Protein AF-A0A6B3EFS8-F1 (afdb_monomer_lite)

Sequence (96 aa):
GNRSFNERSVGIEHEGWIDRPQDFTEPMLRASARLTASICARYGFPPDREHIIGHVEVPGSDHTDPGPHWPWDTYMRLVRQARTEVEGTKAAVRRV

Foldseek 3Di:
DDPVCVVPADDDDADDDQPDLPSLDPVRLLVVLLVLLVVCVVPVNDLDPVRDDFQVPPPPHPDQPPHPSPPVVVSSVSNVVSNVVVVVVVVVVVVD

Radius of gyration: 14.57 Å; chains: 1; bounding box: 38×20×43 Å

pLDDT: mean 94.11, std 7.46, range [59.0, 98.81]

Structure (mmCIF, N/CA/C/O backbone):
data_AF-A0A6B3EFS8-F1
#
_entry.id   AF-A0A6B3EFS8-F1
#
loop_
_atom_site.group_PDB
_atom_site.id
_atom_site.type_symbol
_atom_site.label_atom_id
_atom_site.label_alt_id
_atom_site.label_comp_id
_atom_site.label_asym_id
_atom_site.label_entity_id
_atom_site.label_seq_id
_atom_site.pdbx_PDB_ins_code
_atom_site.Cartn_x
_atom_site.Cartn_y
_atom_site.Cartn_z
_atom_site.occupancy
_atom_site.B_iso_or_equiv
_atom_site.auth_seq_id
_atom_site.auth_comp_id
_atom_site.auth_asym_id
_atom_site.auth_atom_id
_atom_site.pdbx_PDB_model_num
ATOM 1 N N . GLY A 1 1 ? -3.469 1.635 -18.136 1.00 74.25 1 GLY A N 1
ATOM 2 C CA . GLY A 1 1 ? -4.670 1.564 -17.250 1.00 74.25 1 GLY A CA 1
ATOM 3 C C . GLY A 1 1 ? -5.824 0.744 -17.848 1.00 74.25 1 GLY A C 1
ATOM 4 O O . GLY A 1 1 ? -5.796 0.455 -19.037 1.00 74.25 1 GLY A O 1
ATOM 5 N N . ASN A 1 2 ? -6.856 0.372 -17.066 1.00 92.00 2 ASN A N 1
ATOM 6 C CA . ASN A 1 2 ? -7.967 -0.503 -17.509 1.00 92.00 2 ASN A CA 1
ATOM 7 C C . ASN A 1 2 ? -9.349 0.053 -17.111 1.00 92.00 2 ASN A C 1
ATOM 9 O O . ASN A 1 2 ? -9.694 0.089 -15.932 1.00 92.00 2 ASN A O 1
ATOM 13 N N . ARG A 1 3 ? -10.186 0.417 -18.095 1.00 91.50 3 ARG A N 1
ATOM 14 C CA . ARG A 1 3 ? -11.510 1.029 -17.857 1.00 91.50 3 ARG A CA 1
ATOM 15 C C . ARG A 1 3 ? -12.420 0.196 -16.948 1.00 91.50 3 ARG A C 1
ATOM 17 O O . ARG A 1 3 ? -13.088 0.747 -16.082 1.00 91.50 3 ARG A O 1
ATOM 24 N N . SER A 1 4 ? -12.442 -1.119 -17.141 1.00 94.38 4 SER A N 1
ATOM 25 C CA . SER A 1 4 ? -13.311 -2.015 -16.377 1.00 94.38 4 SER A CA 1
ATOM 26 C C . SER A 1 4 ? -12.930 -2.077 -14.895 1.00 94.38 4 SER A C 1
ATOM 28 O O . SER A 1 4 ? -13.802 -2.285 -14.051 1.00 94.38 4 SER A O 1
ATOM 30 N N . PHE A 1 5 ? -11.645 -1.895 -14.581 1.00 95.00 5 PHE A N 1
ATOM 31 C CA . PHE A 1 5 ? -11.166 -1.740 -13.209 1.00 95.00 5 PHE A CA 1
ATOM 32 C C . PHE A 1 5 ? -11.442 -0.329 -12.695 1.00 95.00 5 PHE A C 1
ATOM 34 O O . PHE A 1 5 ? -12.024 -0.203 -11.627 1.00 95.00 5 PHE A O 1
ATOM 41 N N . ASN A 1 6 ? -11.152 0.711 -13.485 1.00 93.12 6 ASN A N 1
ATOM 42 C CA . ASN A 1 6 ? -11.374 2.111 -13.099 1.00 93.12 6 ASN A CA 1
ATOM 43 C C . ASN A 1 6 ? -12.810 2.386 -12.618 1.00 93.12 6 ASN A C 1
ATOM 45 O O . ASN A 1 6 ? -13.013 3.148 -11.681 1.00 93.12 6 ASN A O 1
ATOM 49 N N . GLU A 1 7 ? -13.812 1.767 -13.246 1.00 96.38 7 GLU A N 1
ATOM 50 C CA . GLU A 1 7 ? -15.228 1.943 -12.887 1.00 96.38 7 GLU A CA 1
ATOM 51 C C . GLU A 1 7 ? -15.648 1.152 -11.627 1.00 96.38 7 GLU A C 1
ATOM 53 O O . GLU A 1 7 ? -16.764 1.325 -11.137 1.00 96.38 7 GLU A O 1
ATOM 58 N N . ARG A 1 8 ? -14.792 0.259 -11.108 1.00 94.00 8 ARG A N 1
ATOM 59 C CA . ARG A 1 8 ? -15.122 -0.706 -10.039 1.00 94.00 8 ARG A CA 1
ATOM 60 C C . ARG A 1 8 ? -14.065 -0.814 -8.935 1.00 94.00 8 ARG A C 1
ATOM 62 O O . ARG A 1 8 ? -14.181 -1.684 -8.075 1.00 94.00 8 ARG A O 1
ATOM 69 N N . SER A 1 9 ? -13.054 0.048 -8.935 1.00 96.12 9 SER A N 1
ATOM 70 C CA . SER A 1 9 ? -11.985 0.074 -7.937 1.00 96.12 9 SER A CA 1
ATOM 71 C C . SER A 1 9 ? -11.833 1.458 -7.307 1.00 96.12 9 SER A C 1
ATOM 73 O O . SER A 1 9 ? -12.404 2.448 -7.759 1.00 96.12 9 SER A O 1
ATOM 75 N N . VAL A 1 10 ? -11.039 1.523 -6.239 1.00 97.62 10 VAL A N 1
ATOM 76 C CA . VAL A 1 10 ? -10.553 2.780 -5.662 1.00 97.62 10 VAL A CA 1
ATOM 77 C C . VAL A 1 10 ? -9.040 2.814 -5.853 1.00 97.62 10 VAL A C 1
ATOM 79 O O . VAL A 1 10 ? -8.356 1.903 -5.394 1.00 97.62 10 VAL A O 1
ATOM 82 N N . GLY A 1 11 ? -8.529 3.841 -6.536 1.00 97.00 11 GLY A N 1
ATOM 83 C CA . GLY A 1 11 ? -7.091 4.099 -6.650 1.00 97.00 11 GLY A CA 1
ATOM 84 C C . GLY A 1 11 ? -6.572 4.867 -5.434 1.00 97.00 11 GLY A C 1
ATOM 85 O O . GLY A 1 11 ? -7.225 5.803 -4.968 1.00 97.00 11 GLY A O 1
ATOM 86 N N . ILE A 1 12 ? -5.417 4.461 -4.907 1.00 98.19 12 ILE A N 1
ATOM 87 C CA . ILE A 1 12 ? -4.696 5.165 -3.842 1.00 98.19 12 ILE A CA 1
ATOM 88 C C . ILE A 1 12 ? -3.272 5.365 -4.342 1.00 98.19 12 ILE A C 1
ATOM 90 O O . ILE A 1 12 ? -2.572 4.385 -4.569 1.00 98.19 12 ILE A O 1
ATOM 94 N N . GLU A 1 13 ? -2.868 6.622 -4.488 1.00 97.75 13 GLU A N 1
ATOM 95 C CA . GLU A 1 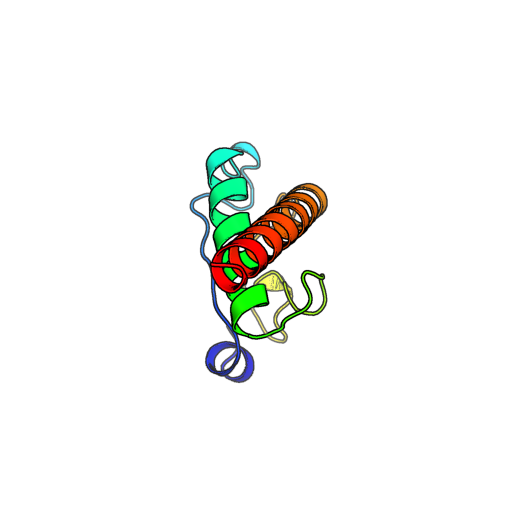13 ? -1.542 6.989 -4.980 1.00 97.75 13 GLU A CA 1
ATOM 96 C C . GLU A 1 13 ? -0.584 7.251 -3.814 1.00 97.75 13 GLU A C 1
ATOM 98 O O . GLU A 1 13 ? -0.964 7.845 -2.797 1.00 97.75 13 GLU A O 1
ATOM 103 N N . HIS A 1 14 ? 0.671 6.836 -3.978 1.00 97.81 14 HIS A N 1
ATOM 104 C CA . HIS A 1 14 ? 1.748 7.048 -3.013 1.00 97.81 14 HIS A CA 1
ATOM 105 C C . HIS A 1 14 ? 2.844 7.887 -3.652 1.00 97.81 14 HIS A C 1
ATOM 107 O O . HIS A 1 14 ? 3.317 7.575 -4.740 1.00 97.81 14 HIS A O 1
ATOM 113 N N . GLU A 1 15 ? 3.256 8.949 -2.969 1.00 97.19 15 GLU A N 1
ATOM 114 C CA . GLU A 1 15 ? 4.379 9.766 -3.418 1.00 97.19 15 GLU A CA 1
ATOM 115 C C . GLU A 1 15 ? 5.686 8.967 -3.330 1.00 97.19 15 GLU A C 1
ATOM 117 O O . GLU A 1 15 ? 5.957 8.315 -2.320 1.00 97.19 15 GLU A O 1
ATOM 122 N N . GLY A 1 16 ? 6.499 9.036 -4.384 1.00 95.00 16 GLY A N 1
ATOM 123 C CA . GLY A 1 16 ? 7.803 8.384 -4.441 1.00 95.00 16 GLY A CA 1
ATOM 124 C C . GLY A 1 16 ? 8.119 7.799 -5.810 1.00 95.00 16 GLY A C 1
ATOM 125 O O . GLY A 1 16 ? 7.345 7.923 -6.760 1.00 95.00 16 GLY A O 1
ATOM 126 N N . TRP A 1 17 ? 9.272 7.141 -5.896 1.00 96.69 17 TRP A N 1
ATOM 127 C CA . TRP A 1 17 ? 9.711 6.418 -7.086 1.00 96.69 17 TRP A CA 1
ATOM 128 C C . TRP A 1 17 ? 9.812 4.918 -6.814 1.00 96.69 17 TRP A C 1
ATOM 130 O O . TRP A 1 17 ? 10.293 4.487 -5.767 1.00 96.69 17 TRP A O 1
ATOM 140 N N . ILE A 1 18 ? 9.402 4.104 -7.791 1.00 96.25 18 ILE A N 1
ATOM 141 C CA . ILE A 1 18 ? 9.349 2.639 -7.659 1.00 96.25 18 ILE A CA 1
ATOM 142 C C . ILE A 1 18 ? 10.712 1.982 -7.395 1.00 96.25 18 ILE A C 1
ATOM 144 O O . ILE A 1 18 ? 10.761 0.862 -6.891 1.00 96.25 18 ILE A O 1
ATOM 148 N N . ASP A 1 19 ? 11.802 2.659 -7.757 1.00 96.06 19 ASP A N 1
ATOM 149 C CA . ASP A 1 19 ? 13.196 2.227 -7.634 1.00 96.06 19 ASP A CA 1
ATOM 150 C C . ASP A 1 19 ? 13.905 2.833 -6.405 1.00 96.06 19 ASP A C 1
ATOM 152 O O . ASP A 1 19 ? 15.104 2.627 -6.209 1.00 96.06 19 ASP A O 1
ATOM 156 N N . ARG A 1 20 ? 13.166 3.549 -5.543 1.00 96.94 20 ARG A N 1
ATOM 157 C CA . ARG A 1 20 ? 13.661 4.180 -4.309 1.00 96.94 20 ARG A CA 1
ATOM 158 C C . ARG A 1 20 ? 12.905 3.650 -3.089 1.00 96.94 20 ARG A C 1
ATOM 160 O O . ARG A 1 20 ? 11.981 4.302 -2.610 1.00 96.94 20 ARG A O 1
ATOM 167 N N . PRO A 1 21 ? 13.303 2.493 -2.526 1.00 95.31 21 PRO A N 1
ATOM 168 C CA . PRO A 1 21 ? 12.620 1.895 -1.375 1.00 95.31 21 PRO A CA 1
ATOM 169 C C . PRO A 1 21 ? 12.431 2.847 -0.183 1.00 95.31 21 PRO A C 1
ATOM 171 O O . PRO A 1 21 ? 11.452 2.730 0.550 1.00 95.31 21 PRO A O 1
ATOM 174 N N . GLN A 1 22 ? 13.357 3.791 0.016 1.00 97.19 22 GLN A N 1
ATOM 175 C CA . GLN A 1 22 ? 13.296 4.799 1.077 1.00 97.19 22 GLN A CA 1
ATOM 176 C C . GLN A 1 22 ? 12.123 5.782 0.947 1.00 97.19 22 GLN A C 1
ATOM 178 O O . GLN A 1 22 ? 11.736 6.380 1.951 1.00 97.19 22 GLN A O 1
ATOM 183 N N . ASP A 1 23 ? 11.544 5.932 -0.247 1.00 97.50 23 ASP A N 1
ATOM 184 C CA . ASP A 1 23 ? 10.383 6.797 -0.461 1.00 97.50 23 ASP A CA 1
ATOM 185 C C . ASP A 1 23 ? 9.121 6.181 0.183 1.00 97.50 23 ASP A C 1
ATOM 187 O O . ASP A 1 23 ? 8.212 6.899 0.598 1.00 97.50 23 ASP A O 1
ATOM 191 N N . PHE A 1 24 ? 9.089 4.856 0.398 1.00 96.81 24 PHE A N 1
ATOM 192 C CA . PHE A 1 24 ? 8.000 4.147 1.081 1.00 96.81 24 PHE A CA 1
ATOM 193 C C . PHE A 1 24 ? 8.076 4.267 2.609 1.00 96.81 24 PHE A C 1
ATOM 195 O O . PHE A 1 24 ? 8.239 3.289 3.342 1.00 96.81 24 PHE A O 1
ATOM 202 N N . THR A 1 25 ? 7.950 5.499 3.101 1.00 98.06 25 THR A N 1
ATOM 203 C CA . THR A 1 25 ? 8.096 5.822 4.523 1.00 98.06 25 THR A CA 1
ATOM 204 C C . THR A 1 25 ? 7.030 5.161 5.405 1.00 98.06 25 THR A C 1
ATOM 206 O O . THR A 1 25 ? 5.869 4.981 5.023 1.00 98.06 25 THR A O 1
ATOM 209 N N . GLU A 1 26 ? 7.394 4.851 6.651 1.00 98.12 26 GLU A N 1
ATOM 210 C CA . GLU A 1 26 ? 6.463 4.270 7.623 1.00 98.12 26 GLU A CA 1
ATOM 211 C C . GLU A 1 26 ? 5.207 5.138 7.876 1.00 98.12 26 GLU A C 1
ATOM 213 O O . GLU A 1 26 ? 4.105 4.576 7.892 1.00 98.12 26 GLU A O 1
ATOM 218 N N . PRO A 1 27 ? 5.296 6.480 8.025 1.00 98.50 27 PRO A N 1
ATOM 219 C CA . PRO A 1 27 ? 4.112 7.327 8.150 1.00 98.50 27 PRO A CA 1
ATOM 220 C C . PRO A 1 27 ? 3.158 7.202 6.957 1.00 98.50 27 PRO A C 1
ATOM 222 O O . PRO A 1 27 ? 1.947 7.080 7.168 1.00 98.50 27 PRO A O 1
ATOM 225 N N . MET A 1 28 ? 3.686 7.165 5.728 1.00 98.50 28 MET A N 1
ATOM 226 C CA . MET A 1 28 ? 2.884 6.999 4.515 1.00 98.50 28 MET A CA 1
ATOM 227 C C . MET A 1 28 ? 2.184 5.638 4.490 1.00 98.50 28 MET A C 1
ATOM 229 O O . MET A 1 28 ? 0.966 5.576 4.304 1.00 98.50 28 MET A O 1
ATOM 233 N N . LEU A 1 29 ? 2.921 4.552 4.744 1.00 98.69 29 LEU A N 1
ATOM 234 C CA . LEU A 1 29 ? 2.357 3.199 4.768 1.00 98.69 29 LEU A CA 1
ATOM 235 C C . LEU A 1 29 ? 1.251 3.071 5.820 1.00 98.69 29 LEU A C 1
ATOM 237 O O . LEU A 1 29 ? 0.191 2.519 5.533 1.00 98.69 29 LEU A O 1
ATOM 241 N N . ARG A 1 30 ? 1.448 3.624 7.024 1.00 98.69 30 ARG A N 1
ATOM 242 C CA . ARG A 1 30 ? 0.435 3.609 8.094 1.00 98.69 30 ARG A CA 1
ATOM 243 C C . ARG A 1 30 ? -0.791 4.452 7.751 1.00 98.69 30 ARG A C 1
ATOM 245 O O . ARG A 1 30 ? -1.911 4.022 8.023 1.00 98.69 30 ARG A O 1
ATOM 252 N N . ALA A 1 31 ? -0.603 5.643 7.182 1.00 98.62 31 ALA A N 1
ATOM 253 C CA . ALA A 1 31 ? -1.710 6.500 6.762 1.00 98.62 31 ALA A CA 1
ATOM 254 C C . ALA A 1 31 ? -2.541 5.832 5.661 1.00 98.62 31 ALA A C 1
ATOM 256 O O . ALA A 1 31 ? -3.762 5.723 5.791 1.00 98.62 31 ALA A O 1
ATOM 257 N N . SER A 1 32 ? -1.873 5.303 4.637 1.00 98.69 32 SER A N 1
ATOM 258 C CA . SER A 1 32 ? -2.523 4.560 3.565 1.00 98.69 32 SER A CA 1
ATOM 259 C C . SER A 1 32 ? -3.227 3.306 4.085 1.00 98.69 32 SER A C 1
ATOM 261 O O . SER A 1 32 ? -4.385 3.085 3.750 1.00 98.69 32 SER A O 1
ATOM 263 N N . ALA A 1 33 ? -2.600 2.526 4.968 1.00 98.75 33 ALA A N 1
ATOM 264 C CA . ALA A 1 33 ? -3.210 1.319 5.518 1.00 98.75 33 ALA A CA 1
ATOM 265 C C . ALA A 1 33 ? -4.514 1.600 6.283 1.00 98.75 33 ALA A C 1
ATOM 267 O O . ALA A 1 33 ? -5.474 0.840 6.152 1.00 98.75 33 ALA A O 1
ATOM 268 N N . ARG A 1 34 ? -4.589 2.710 7.035 1.00 98.50 34 ARG A N 1
ATOM 269 C CA . ARG A 1 34 ? -5.833 3.144 7.700 1.00 98.50 34 ARG A CA 1
ATOM 270 C C . ARG A 1 34 ? -6.925 3.519 6.700 1.00 98.50 34 ARG A C 1
ATOM 272 O O . ARG A 1 34 ? -8.089 3.166 6.913 1.00 98.50 34 ARG A O 1
ATOM 279 N N . LEU A 1 35 ? -6.565 4.207 5.615 1.00 98.38 35 LEU A N 1
ATOM 280 C CA . LEU A 1 35 ? -7.500 4.541 4.539 1.00 98.38 35 LEU A CA 1
ATOM 281 C C . LEU A 1 35 ? -8.027 3.269 3.861 1.00 98.38 35 LEU A C 1
ATOM 283 O O . LEU A 1 35 ? -9.240 3.070 3.796 1.00 98.38 35 LEU A O 1
ATOM 287 N N . THR A 1 36 ? -7.132 2.372 3.449 1.00 98.62 36 THR A N 1
ATOM 288 C CA . THR A 1 36 ? -7.469 1.085 2.826 1.00 98.62 36 THR A CA 1
ATOM 289 C C . THR A 1 36 ? -8.359 0.241 3.734 1.00 98.62 36 THR A C 1
ATOM 291 O O . THR A 1 36 ? -9.425 -0.203 3.313 1.00 98.62 36 THR A O 1
ATOM 294 N N . ALA A 1 37 ? -8.005 0.095 5.015 1.00 98.31 37 ALA A N 1
ATOM 295 C CA . ALA A 1 37 ? -8.821 -0.626 5.989 1.00 98.31 37 ALA A CA 1
ATOM 296 C C . ALA A 1 37 ? -10.225 -0.023 6.146 1.00 98.31 37 ALA A C 1
ATOM 298 O O . ALA A 1 37 ? -11.205 -0.761 6.262 1.00 98.31 37 ALA A O 1
ATOM 299 N N . SER A 1 38 ? -10.341 1.307 6.116 1.00 97.50 38 SER A N 1
ATOM 300 C CA . SER A 1 38 ? -11.627 2.008 6.191 1.00 97.50 38 SER A CA 1
ATOM 301 C C . SER A 1 38 ? -12.483 1.787 4.941 1.00 97.50 38 SER A C 1
ATOM 303 O O . SER A 1 38 ? -13.696 1.613 5.061 1.00 97.50 38 SER A O 1
ATOM 305 N N . ILE A 1 39 ? -11.872 1.736 3.753 1.00 97.50 39 ILE A N 1
ATOM 306 C CA . ILE A 1 39 ? -12.545 1.402 2.488 1.00 97.50 39 ILE A CA 1
ATOM 307 C C . ILE A 1 39 ? -13.046 -0.046 2.531 1.00 97.50 39 ILE A C 1
ATOM 309 O O . ILE A 1 39 ? -14.240 -0.279 2.333 1.00 97.50 39 ILE A O 1
ATOM 313 N N . CYS A 1 40 ? -12.185 -0.999 2.901 1.00 97.31 40 CYS A N 1
ATOM 314 C CA . CYS A 1 40 ? -12.570 -2.396 3.117 1.00 97.31 40 CYS A CA 1
ATOM 315 C C . CYS A 1 40 ? -13.739 -2.507 4.107 1.00 97.31 40 CYS A C 1
ATOM 317 O O . CYS A 1 40 ? -14.724 -3.191 3.845 1.00 97.31 40 CYS A O 1
ATOM 319 N N . ALA A 1 41 ? -13.686 -1.773 5.221 1.00 95.88 41 ALA A N 1
ATOM 320 C CA . ALA A 1 41 ? -14.738 -1.748 6.233 1.00 95.88 41 ALA A CA 1
ATOM 321 C C . ALA A 1 41 ? -16.050 -1.106 5.779 1.00 95.88 41 ALA A C 1
ATOM 323 O O . ALA A 1 41 ? -17.101 -1.389 6.358 1.00 95.88 41 ALA A O 1
ATOM 324 N N . ARG A 1 42 ? -15.989 -0.161 4.841 1.00 95.19 42 ARG A N 1
ATOM 325 C CA . ARG A 1 42 ? -17.162 0.535 4.308 1.00 95.19 42 ARG A CA 1
ATOM 326 C C . ARG A 1 42 ? -17.901 -0.333 3.299 1.00 95.19 42 ARG A C 1
ATOM 328 O O . ARG A 1 42 ? -19.125 -0.352 3.336 1.00 95.19 42 ARG A O 1
ATOM 335 N N . TYR A 1 43 ? -17.165 -1.035 2.442 1.00 95.25 43 TYR A N 1
ATOM 336 C CA . TYR A 1 43 ? -17.731 -1.789 1.321 1.00 95.25 43 TYR A CA 1
ATOM 337 C C . TYR A 1 43 ? -17.741 -3.309 1.524 1.00 95.25 43 TYR A C 1
ATOM 339 O O . TYR A 1 43 ? -18.263 -4.030 0.684 1.00 95.25 43 TYR A O 1
ATOM 347 N N . GLY A 1 44 ? -17.206 -3.803 2.643 1.00 94.50 44 GLY A N 1
ATOM 348 C CA . GLY A 1 44 ? -17.196 -5.230 2.965 1.00 94.50 44 GLY A CA 1
ATOM 349 C C . GLY A 1 44 ? -16.114 -6.030 2.239 1.00 94.50 44 GLY A C 1
ATOM 350 O O . GLY A 1 44 ? -16.227 -7.248 2.163 1.00 94.50 44 GLY A O 1
ATOM 351 N N . PHE A 1 45 ? -15.067 -5.380 1.722 1.00 94.31 45 PHE A N 1
ATOM 352 C CA . PHE A 1 45 ? -13.964 -6.084 1.068 1.00 94.31 45 PHE A CA 1
ATOM 353 C C . PHE A 1 45 ? -13.060 -6.786 2.095 1.00 94.31 45 PHE A C 1
ATOM 355 O O . PHE A 1 45 ? -12.685 -6.167 3.103 1.00 94.31 45 PHE A O 1
ATOM 362 N N . PRO A 1 46 ? -12.665 -8.044 1.849 1.00 96.50 46 PRO A N 1
ATOM 363 C CA . PRO A 1 46 ? -11.590 -8.688 2.592 1.00 96.50 46 PRO A CA 1
ATOM 364 C C . PRO A 1 46 ? -10.255 -7.926 2.446 1.00 96.50 46 PRO A C 1
ATOM 366 O O . PRO A 1 46 ? -9.916 -7.481 1.350 1.00 96.50 46 PRO A O 1
ATOM 369 N N . PRO A 1 47 ? -9.464 -7.750 3.523 1.00 97.06 47 PRO A N 1
ATOM 370 C CA . PRO A 1 47 ? -8.124 -7.165 3.447 1.00 97.06 47 PRO A CA 1
ATOM 371 C C . PRO A 1 47 ? -7.087 -8.217 3.002 1.00 97.06 47 PRO A C 1
ATOM 373 O O . PRO A 1 47 ? -6.230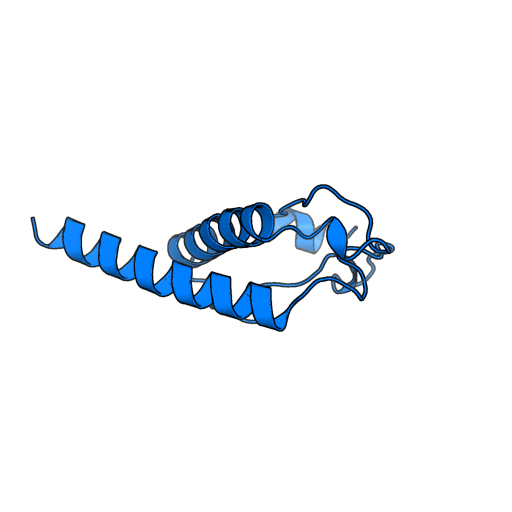 -8.657 3.784 1.00 97.06 47 PRO A O 1
ATOM 376 N N . ASP A 1 48 ? -7.181 -8.641 1.743 1.00 98.00 48 ASP A N 1
ATOM 377 C CA . ASP A 1 48 ? -6.311 -9.635 1.107 1.00 98.00 48 ASP A CA 1
ATOM 378 C C . ASP A 1 48 ? -5.767 -9.166 -0.254 1.00 98.00 48 ASP A C 1
ATOM 380 O O . ASP A 1 48 ? -6.024 -8.048 -0.697 1.00 98.00 48 ASP A O 1
ATOM 384 N N . ARG A 1 49 ? -4.952 -10.019 -0.883 1.00 98.00 49 ARG A N 1
ATOM 385 C CA . ARG A 1 49 ? -4.286 -9.737 -2.161 1.00 98.00 49 ARG A CA 1
ATOM 386 C C . ARG A 1 49 ? -5.153 -10.016 -3.388 1.00 98.00 49 ARG A C 1
ATOM 388 O O . ARG A 1 49 ? -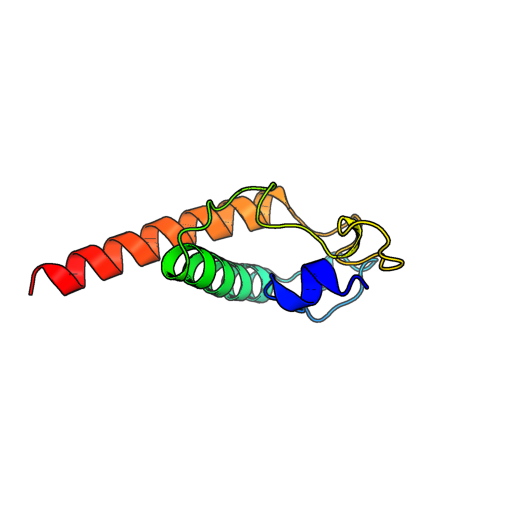4.721 -9.715 -4.492 1.00 98.00 49 ARG A O 1
ATOM 395 N N . GLU A 1 50 ? -6.359 -10.550 -3.206 1.00 97.12 50 GLU A N 1
ATOM 396 C CA . GLU A 1 50 ? -7.344 -10.654 -4.287 1.00 97.12 50 GLU A CA 1
ATOM 397 C C . GLU A 1 50 ? -8.091 -9.325 -4.472 1.00 97.12 50 GLU A C 1
ATOM 399 O O . GLU A 1 50 ? -8.470 -8.976 -5.588 1.00 97.12 50 GLU A O 1
ATOM 404 N N . HIS A 1 51 ? -8.262 -8.553 -3.392 1.00 97.56 51 HIS A N 1
ATOM 405 C CA . HIS A 1 51 ? -9.014 -7.291 -3.393 1.00 97.56 51 HIS A CA 1
ATOM 406 C C . HIS A 1 51 ? -8.134 -6.041 -3.310 1.00 97.56 51 HIS A C 1
ATOM 408 O O . HIS A 1 51 ? -8.551 -4.957 -3.719 1.00 97.56 51 HIS A O 1
ATOM 414 N N . ILE A 1 52 ? -6.924 -6.168 -2.768 1.00 98.44 52 ILE A N 1
ATOM 415 C CA . ILE A 1 52 ? -5.913 -5.113 -2.755 1.00 98.44 52 ILE A CA 1
ATOM 416 C C . ILE A 1 52 ? -4.835 -5.568 -3.718 1.00 98.44 52 ILE A C 1
ATOM 418 O O . ILE A 1 52 ? -4.158 -6.546 -3.420 1.00 98.44 52 ILE A O 1
ATOM 422 N N . ILE A 1 53 ? -4.670 -4.862 -4.835 1.00 97.81 53 ILE A N 1
ATOM 423 C CA . ILE A 1 53 ? -3.694 -5.150 -5.894 1.00 97.81 53 ILE A CA 1
ATOM 424 C C . ILE A 1 53 ? -2.882 -3.892 -6.221 1.00 97.81 53 ILE A C 1
ATOM 426 O O 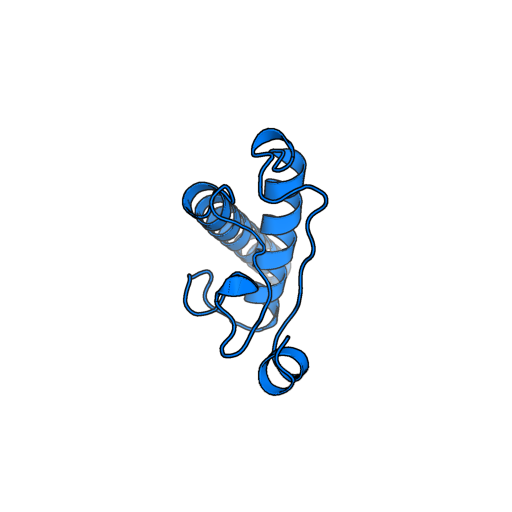. ILE A 1 53 ? -3.315 -2.775 -5.943 1.00 97.81 53 ILE A O 1
ATOM 430 N N . GLY A 1 54 ? -1.688 -4.072 -6.770 1.00 97.62 54 GLY A N 1
ATOM 431 C CA . GLY A 1 54 ? -0.893 -3.016 -7.379 1.00 97.62 54 GLY A CA 1
ATOM 432 C C . GLY A 1 54 ? -1.379 -2.706 -8.792 1.00 97.62 54 GLY A C 1
ATOM 433 O O . GLY A 1 54 ? -2.032 -3.526 -9.437 1.00 97.62 54 GLY A O 1
ATOM 434 N N . HIS A 1 55 ? -1.031 -1.533 -9.306 1.00 97.06 55 HIS A N 1
ATOM 435 C CA . HIS A 1 55 ? -1.446 -1.122 -10.645 1.00 97.06 55 HIS A CA 1
ATOM 436 C C . HIS A 1 55 ? -0.842 -2.004 -11.749 1.00 97.06 55 HIS A C 1
ATOM 438 O O . HIS A 1 55 ? -1.503 -2.289 -12.749 1.00 97.06 55 HIS A O 1
ATOM 444 N N . VAL A 1 56 ? 0.376 -2.502 -11.528 1.00 96.81 56 VAL A N 1
ATOM 445 C CA . VAL A 1 56 ? 1.059 -3.492 -12.375 1.00 96.81 56 VAL A CA 1
ATOM 446 C C . VAL A 1 56 ? 0.323 -4.837 -12.460 1.00 96.81 56 VAL A C 1
ATOM 448 O O . VAL A 1 56 ? 0.502 -5.582 -13.417 1.00 96.81 56 VAL A O 1
ATOM 451 N N . GLU A 1 57 ? -0.540 -5.159 -11.493 1.00 97.00 57 GLU A N 1
ATOM 452 C CA . GLU A 1 57 ? -1.315 -6.410 -11.478 1.00 97.00 57 GLU A CA 1
ATOM 453 C C . GLU A 1 57 ? -2.679 -6.269 -12.172 1.00 97.00 57 GLU A C 1
ATOM 455 O O . GLU A 1 57 ? -3.379 -7.262 -12.380 1.00 97.00 57 GLU A O 1
ATOM 460 N N . VAL A 1 58 ? -3.074 -5.051 -12.558 1.00 96.62 58 VAL A N 1
ATOM 461 C CA . VAL A 1 58 ? -4.313 -4.822 -13.307 1.00 96.62 58 VAL A CA 1
ATOM 462 C C . VAL A 1 58 ? -4.157 -5.394 -14.727 1.00 96.62 58 VAL A C 1
ATOM 464 O O . VAL A 1 58 ? -3.237 -5.003 -15.448 1.00 96.62 58 VAL A O 1
ATOM 467 N N . PRO A 1 59 ? -5.059 -6.281 -15.197 1.00 94.56 59 PRO A N 1
ATOM 468 C CA . PRO A 1 59 ? -4.957 -6.875 -16.528 1.00 94.56 59 PRO A CA 1
ATOM 469 C C . PRO A 1 59 ? -4.894 -5.828 -17.644 1.00 94.56 59 PRO A C 1
ATOM 471 O O . PRO A 1 59 ? -5.735 -4.929 -17.713 1.00 94.56 59 PRO A O 1
ATOM 474 N N . GLY A 1 60 ? -3.918 -5.960 -18.544 1.00 92.19 60 GLY A N 1
ATOM 475 C CA . GLY A 1 60 ? -3.714 -5.023 -19.655 1.00 92.19 60 GLY A CA 1
ATOM 476 C C . GLY A 1 60 ? -3.175 -3.652 -19.236 1.00 92.19 60 GLY A C 1
ATOM 477 O O . GLY A 1 60 ? -3.200 -2.723 -20.040 1.00 92.19 60 GLY A O 1
ATOM 478 N N . SER A 1 61 ? -2.722 -3.506 -17.990 1.00 91.31 61 SER A N 1
ATOM 479 C CA . SER A 1 61 ? -2.005 -2.320 -17.542 1.00 91.31 61 SER A CA 1
ATOM 480 C C . SER A 1 61 ? -0.574 -2.313 -18.081 1.00 91.31 61 SER A C 1
ATOM 482 O O . SER A 1 61 ? 0.108 -3.333 -18.081 1.00 91.31 61 SER A O 1
ATOM 484 N N . ASP A 1 62 ? -0.130 -1.148 -18.532 1.00 93.38 62 ASP A N 1
ATOM 485 C CA . ASP A 1 62 ? 1.240 -0.808 -18.924 1.00 93.38 62 ASP A CA 1
ATOM 486 C C . ASP A 1 62 ? 2.027 -0.141 -17.781 1.00 93.38 62 ASP A C 1
ATOM 488 O O . ASP A 1 62 ? 3.167 0.285 -17.958 1.00 93.38 62 ASP A O 1
ATOM 492 N N . HIS A 1 63 ? 1.416 -0.060 -16.599 1.00 94.75 63 HIS A N 1
ATOM 493 C CA . HIS A 1 63 ? 2.006 0.522 -15.405 1.00 94.75 63 HIS A CA 1
ATOM 494 C C . HIS A 1 63 ? 2.955 -0.441 -14.697 1.00 94.75 63 HIS A C 1
ATOM 496 O O . HIS A 1 63 ? 2.762 -1.655 -14.692 1.00 94.75 63 HIS A O 1
ATOM 502 N N . THR A 1 64 ? 3.964 0.127 -14.044 1.00 96.00 64 THR A N 1
ATOM 503 C CA . THR A 1 64 ? 4.987 -0.612 -13.291 1.00 96.00 64 THR A CA 1
ATOM 504 C C . THR A 1 64 ? 4.864 -0.428 -11.777 1.00 96.00 64 THR A C 1
ATOM 506 O O . THR A 1 64 ? 5.518 -1.139 -11.018 1.00 96.00 64 THR A O 1
ATOM 509 N N . ASP A 1 65 ? 4.055 0.528 -11.319 1.00 96.31 65 ASP A N 1
ATOM 510 C CA . ASP A 1 65 ? 3.808 0.814 -9.907 1.00 96.31 65 ASP A CA 1
ATOM 511 C C . ASP A 1 65 ? 2.901 -0.245 -9.232 1.00 96.31 65 ASP A C 1
ATOM 513 O O . ASP A 1 65 ? 2.096 -0.909 -9.892 1.00 96.31 65 ASP A O 1
ATOM 517 N N . PRO A 1 66 ? 3.051 -0.479 -7.911 1.00 96.94 66 PRO A N 1
ATOM 518 C CA . PRO A 1 66 ? 3.930 0.224 -6.966 1.00 96.94 66 PRO A CA 1
ATOM 519 C C . PRO A 1 66 ? 5.397 -0.250 -7.003 1.00 96.94 66 PRO A C 1
ATOM 521 O O . PRO A 1 66 ? 6.217 0.186 -6.199 1.00 96.94 66 PRO A O 1
ATOM 524 N N . GLY A 1 67 ? 5.748 -1.117 -7.956 1.00 95.81 67 GLY A N 1
ATOM 525 C CA . GLY A 1 67 ? 7.114 -1.569 -8.181 1.00 95.81 67 GLY A CA 1
ATOM 526 C C . GLY A 1 67 ? 7.564 -2.717 -7.277 1.00 95.81 67 GLY A C 1
ATOM 527 O O . GLY A 1 67 ? 6.866 -3.110 -6.338 1.00 95.81 67 GLY A O 1
ATOM 528 N N . PRO A 1 68 ? 8.759 -3.269 -7.545 1.00 96.19 68 PRO A N 1
ATOM 529 C CA 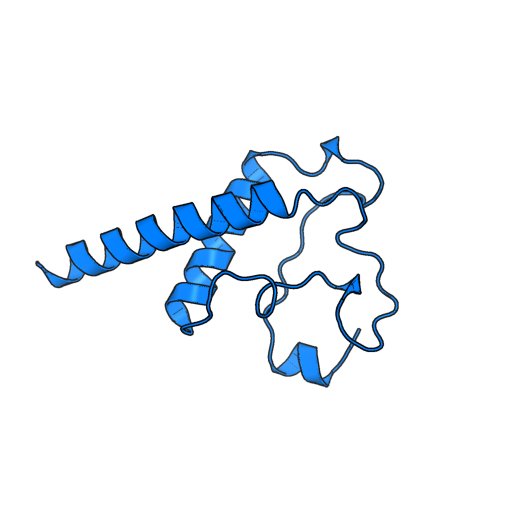. PRO A 1 68 ? 9.277 -4.445 -6.842 1.00 96.19 68 PRO A CA 1
ATOM 530 C C . PRO A 1 68 ? 9.634 -4.170 -5.375 1.00 96.19 68 PRO A C 1
ATOM 532 O O . PRO A 1 68 ? 9.781 -5.105 -4.592 1.00 96.19 68 PRO A O 1
ATOM 535 N N . HIS A 1 69 ? 9.796 -2.900 -5.000 1.00 97.25 69 HIS A N 1
ATOM 536 C CA . HIS A 1 69 ? 10.195 -2.492 -3.655 1.00 97.25 69 HIS A CA 1
ATOM 537 C C . HIS A 1 69 ? 9.022 -2.139 -2.742 1.00 97.25 69 HIS A C 1
ATOM 539 O O . HIS A 1 69 ? 9.237 -1.853 -1.563 1.00 97.25 69 HIS A O 1
ATOM 545 N N . TRP A 1 70 ? 7.789 -2.181 -3.252 1.00 98.12 70 TRP A N 1
ATOM 546 C CA . TRP A 1 70 ? 6.617 -1.982 -2.418 1.00 98.12 70 TRP A CA 1
ATOM 547 C C . TRP A 1 70 ? 6.533 -3.072 -1.337 1.00 98.12 70 TRP A C 1
ATOM 549 O O . TRP A 1 70 ? 6.486 -4.265 -1.663 1.00 98.12 70 TRP A O 1
ATOM 559 N N . PRO A 1 71 ? 6.495 -2.712 -0.042 1.00 97.75 71 PRO A N 1
ATOM 560 C CA . PRO A 1 71 ? 6.631 -3.683 1.035 1.00 97.75 71 PRO A CA 1
ATOM 561 C C . PRO A 1 71 ? 5.290 -4.369 1.343 1.00 97.75 71 PRO A C 1
ATOM 563 O O . PRO A 1 71 ? 4.701 -4.142 2.403 1.00 97.75 71 PRO A O 1
ATOM 566 N N . TRP A 1 72 ? 4.804 -5.217 0.425 1.00 98.31 72 TRP A N 1
ATOM 567 C CA . TRP A 1 72 ? 3.480 -5.854 0.492 1.00 98.31 72 TRP A CA 1
ATOM 568 C C . TRP A 1 72 ? 3.183 -6.520 1.838 1.00 98.31 72 TRP A C 1
ATOM 570 O O . TRP A 1 72 ? 2.133 -6.251 2.414 1.00 98.31 72 TRP A O 1
ATOM 580 N N . ASP A 1 73 ? 4.092 -7.327 2.388 1.00 98.38 73 ASP A N 1
ATOM 581 C CA . ASP A 1 73 ? 3.852 -8.026 3.660 1.00 98.38 73 ASP A CA 1
ATOM 582 C C . ASP A 1 73 ? 3.663 -7.058 4.833 1.00 98.38 73 ASP A C 1
ATOM 584 O O . ASP A 1 73 ? 2.734 -7.193 5.638 1.00 98.38 73 ASP A O 1
ATOM 588 N N . THR A 1 74 ? 4.515 -6.032 4.909 1.00 98.44 74 THR A N 1
ATOM 589 C CA . THR A 1 74 ? 4.392 -4.968 5.912 1.00 98.44 74 THR A CA 1
ATOM 590 C C . THR A 1 74 ? 3.095 -4.196 5.715 1.00 98.44 74 THR A C 1
ATOM 592 O O . THR A 1 74 ? 2.360 -3.984 6.681 1.00 98.44 74 THR A O 1
ATOM 595 N N . TYR A 1 75 ? 2.779 -3.817 4.479 1.00 98.75 75 TYR A N 1
ATOM 596 C CA . TYR A 1 75 ? 1.576 -3.063 4.155 1.00 98.75 75 TYR A CA 1
ATOM 597 C C . TYR A 1 75 ? 0.301 -3.846 4.499 1.00 98.75 75 TYR A C 1
ATOM 599 O O . TYR A 1 75 ? -0.557 -3.344 5.224 1.00 98.75 75 TYR A O 1
ATOM 607 N N . MET A 1 76 ? 0.204 -5.111 4.087 1.00 98.75 76 MET A N 1
ATOM 608 C CA . MET A 1 76 ? -0.950 -5.969 4.367 1.00 98.75 76 MET A CA 1
ATOM 609 C C . MET A 1 76 ? -1.115 -6.248 5.864 1.00 98.75 76 MET A C 1
ATOM 611 O O . MET A 1 76 ? -2.242 -6.301 6.363 1.00 98.75 76 MET A O 1
ATOM 615 N N . ARG A 1 77 ? -0.013 -6.368 6.619 1.00 98.69 77 ARG A N 1
ATOM 616 C CA . ARG A 1 77 ? -0.063 -6.447 8.087 1.00 98.69 77 ARG A CA 1
ATOM 617 C C . ARG A 1 77 ? -0.640 -5.170 8.700 1.00 98.69 77 ARG A C 1
ATOM 619 O O . ARG A 1 77 ? -1.521 -5.270 9.552 1.00 98.69 77 ARG A O 1
ATOM 626 N N . LEU A 1 78 ? -0.195 -3.994 8.254 1.00 98.81 78 LEU A N 1
ATOM 627 C CA . LEU A 1 78 ? -0.722 -2.707 8.723 1.00 98.81 78 LEU A CA 1
ATOM 628 C C . LEU A 1 78 ? -2.213 -2.542 8.391 1.00 98.81 78 LEU A C 1
ATOM 630 O O . LEU A 1 78 ? -2.976 -2.093 9.244 1.00 98.81 78 LEU A O 1
ATOM 634 N N . VAL A 1 79 ? -2.649 -2.945 7.192 1.00 98.69 79 VAL A N 1
ATOM 635 C CA . VAL A 1 79 ? -4.066 -2.886 6.787 1.00 98.69 79 VAL A CA 1
ATOM 636 C C . VAL A 1 79 ? -4.927 -3.758 7.699 1.00 98.69 79 VAL A C 1
ATOM 638 O O . VAL A 1 79 ? -5.963 -3.307 8.183 1.00 98.69 79 VAL A O 1
ATOM 641 N N . ARG A 1 80 ? -4.500 -4.993 7.985 1.00 98.31 80 ARG A N 1
ATOM 642 C CA . ARG A 1 80 ? -5.237 -5.902 8.879 1.00 98.31 80 ARG A CA 1
ATOM 643 C C . ARG A 1 80 ? -5.298 -5.377 10.313 1.00 98.31 80 ARG A C 1
ATOM 645 O O . ARG A 1 80 ? -6.357 -5.446 10.926 1.00 98.31 80 ARG A O 1
ATOM 652 N N . GLN A 1 81 ? -4.206 -4.805 10.823 1.00 97.94 81 GLN A N 1
ATOM 653 C CA . GLN A 1 81 ? -4.192 -4.158 12.141 1.00 97.94 81 GLN A CA 1
ATOM 654 C C . GLN A 1 81 ? -5.196 -2.999 12.204 1.00 97.94 81 GLN A C 1
ATOM 656 O O . GLN A 1 81 ? -6.074 -2.990 13.066 1.00 97.94 81 GLN A O 1
ATOM 661 N N . ALA A 1 82 ? -5.148 -2.090 11.227 1.00 97.75 82 ALA A N 1
ATOM 662 C CA . ALA A 1 82 ? -6.087 -0.976 11.137 1.00 97.75 82 ALA A CA 1
ATOM 663 C C . ALA A 1 82 ? -7.544 -1.444 10.948 1.00 97.75 82 ALA A C 1
ATOM 665 O O . ALA A 1 82 ? -8.472 -0.809 11.449 1.00 97.75 82 ALA A O 1
ATOM 666 N N . ARG A 1 83 ? -7.779 -2.572 10.260 1.00 95.25 83 ARG A N 1
ATOM 667 C CA . ARG A 1 83 ? -9.125 -3.145 10.092 1.00 95.25 83 ARG A CA 1
ATOM 668 C C . ARG A 1 83 ? -9.739 -3.528 11.436 1.00 95.25 83 ARG A C 1
ATOM 670 O O . ARG A 1 83 ? -10.888 -3.163 11.681 1.00 95.25 83 ARG A O 1
ATOM 677 N N . THR A 1 84 ? -8.971 -4.192 12.298 1.00 94.19 84 THR A N 1
ATOM 678 C CA . THR A 1 84 ? -9.398 -4.560 13.656 1.00 94.19 84 THR A CA 1
ATOM 679 C C . THR A 1 84 ? -9.726 -3.324 14.498 1.00 94.19 84 THR A C 1
ATOM 681 O O . THR A 1 84 ? -10.736 -3.304 15.199 1.00 94.19 84 THR A O 1
ATOM 684 N N . GLU A 1 85 ? -8.928 -2.258 14.391 1.00 91.38 85 GLU A N 1
ATOM 685 C CA . GLU A 1 85 ? -9.168 -0.987 15.094 1.00 91.38 85 GLU A CA 1
ATOM 686 C C . GLU A 1 85 ? -10.475 -0.310 14.643 1.00 91.38 85 GLU A C 1
ATOM 688 O O . GLU A 1 85 ? -11.277 0.140 15.471 1.00 91.38 85 GLU A O 1
ATOM 693 N N . VAL A 1 86 ? -10.733 -0.277 13.329 1.00 85.19 86 VAL A N 1
ATOM 694 C CA . VAL A 1 86 ? -11.972 0.277 12.757 1.00 85.19 86 VAL A CA 1
ATOM 695 C C . VAL A 1 86 ? -13.199 -0.505 13.236 1.00 85.19 86 VAL A C 1
ATOM 697 O O . VAL A 1 86 ? -14.230 0.091 13.556 1.00 85.19 86 VAL A O 1
ATOM 700 N N . GLU A 1 87 ? -13.111 -1.833 13.306 1.00 84.12 87 GLU A N 1
ATOM 701 C CA . GLU A 1 87 ? -14.210 -2.683 13.779 1.00 84.12 87 GLU A CA 1
ATOM 702 C C . GLU A 1 87 ? -14.467 -2.526 15.274 1.00 84.12 87 GLU A C 1
ATOM 704 O O . GLU A 1 87 ? -15.622 -2.362 15.673 1.00 84.12 87 GLU A O 1
ATOM 709 N N . GLY A 1 88 ? -13.406 -2.481 16.084 1.00 80.62 88 GLY A N 1
ATOM 710 C CA . GLY A 1 88 ? -13.506 -2.192 17.514 1.00 80.62 88 GLY A CA 1
ATOM 711 C C . GLY A 1 88 ? -14.157 -0.834 17.784 1.00 80.62 88 GLY A C 1
ATOM 712 O O . GLY A 1 88 ? -15.050 -0.732 18.625 1.00 80.62 88 GLY A O 1
ATOM 713 N N . THR A 1 89 ? -13.801 0.192 17.006 1.00 79.38 89 THR A N 1
ATOM 714 C CA . THR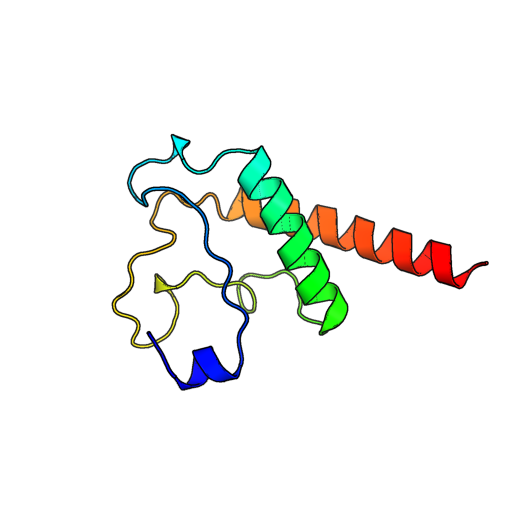 A 1 89 ? -14.393 1.535 17.117 1.00 79.38 89 THR A CA 1
ATOM 715 C C . THR A 1 89 ? -15.882 1.533 16.759 1.00 79.38 89 THR A C 1
ATOM 717 O O . THR A 1 89 ? -16.701 2.058 17.512 1.00 79.38 89 THR A O 1
ATOM 720 N N . LYS A 1 90 ? -16.274 0.897 15.643 1.00 75.06 90 LYS A N 1
ATOM 721 C CA . LYS A 1 90 ? -17.695 0.773 15.261 1.00 75.06 90 LYS A CA 1
ATOM 722 C C . LYS A 1 90 ? -18.504 0.006 16.311 1.00 75.06 90 LYS A C 1
ATOM 724 O O . LYS A 1 90 ? -19.649 0.367 16.577 1.00 75.06 90 LYS A O 1
ATOM 729 N N . ALA A 1 91 ? -17.929 -1.046 16.895 1.00 75.38 91 ALA A N 1
ATOM 730 C CA . ALA A 1 91 ? -18.569 -1.816 17.955 1.00 75.38 91 ALA A CA 1
ATOM 731 C C . ALA A 1 91 ? -18.757 -0.988 19.236 1.00 75.38 91 ALA A C 1
ATOM 733 O O . ALA A 1 91 ? -19.811 -1.088 19.858 1.00 75.38 91 ALA A O 1
ATOM 734 N N . ALA A 1 92 ? -17.781 -0.150 19.601 1.00 73.56 92 ALA A N 1
ATOM 735 C CA . ALA A 1 92 ? -17.888 0.756 20.742 1.00 73.56 92 ALA A CA 1
ATOM 736 C C . ALA A 1 92 ? -18.989 1.811 20.539 1.00 73.56 92 ALA A C 1
ATOM 738 O O . ALA A 1 92 ? -19.819 1.988 21.423 1.00 73.56 92 ALA A O 1
ATOM 739 N N . VAL A 1 93 ? -19.060 2.440 19.359 1.00 76.12 93 VAL A N 1
ATOM 740 C CA . VAL A 1 93 ? -20.088 3.454 19.042 1.00 76.12 93 VAL A CA 1
ATOM 741 C C . VAL A 1 93 ? -21.507 2.877 19.062 1.00 76.12 93 VAL A C 1
ATOM 743 O O . VAL A 1 93 ? -22.431 3.554 19.485 1.00 76.12 93 VAL A O 1
ATOM 746 N N . ARG A 1 94 ? -21.704 1.621 18.643 1.00 76.19 94 ARG A N 1
ATOM 747 C CA . ARG A 1 94 ? -23.028 0.963 18.652 1.00 76.19 94 ARG A CA 1
ATOM 748 C C . ARG A 1 94 ? -23.541 0.579 20.047 1.00 76.19 94 ARG A C 1
ATOM 750 O O . ARG A 1 94 ? -24.674 0.121 20.149 1.00 76.19 94 ARG A O 1
ATOM 757 N N . ARG A 1 95 ? -22.705 0.665 21.086 1.00 72.06 95 ARG A N 1
ATOM 758 C CA . ARG A 1 95 ? -23.045 0.280 22.468 1.00 72.06 95 ARG A CA 1
ATOM 759 C C . ARG A 1 95 ? -23.413 1.472 23.364 1.00 72.06 95 ARG A C 1
ATOM 761 O O . ARG A 1 95 ? -23.637 1.253 24.551 1.00 72.06 95 ARG A O 1
ATOM 768 N N . VAL A 1 96 ? -23.453 2.686 22.815 1.00 59.00 96 VAL A N 1
ATOM 769 C CA . VAL A 1 96 ? -23.853 3.936 23.489 1.00 59.00 96 VAL A CA 1
ATOM 770 C C . VAL A 1 96 ? -25.222 4.358 22.975 1.00 59.00 96 VAL A C 1
ATOM 772 O O . VAL A 1 96 ? -26.021 4.846 23.799 1.00 59.00 96 VAL A O 1
#

Secondary structure (DSSP, 8-state):
--HHHHTT------SS-TT-GGGS-HHHHHHHHHHHHHHHHHHT--SSTTTS--GGGSTT----TT-TT--HHHHHHHHHHHHHHHHHHHHHHTT-